Protein AF-A0A1B6GBI3-F1 (afdb_monomer_lite)

Secondary structure (DSSP, 8-state):
-HHHHHHHHSS-----TTT--SHHHHHHHHHHHHHHHHHH-HHHHHHHHHHHHHHHHHHHT--GGGTTTS-GGG--HHHHHHHTT--S-HHHHS-TT---TTSTTTTS---------PPPPPP-------S--S--PPPPPPPPP--

pLDDT: mean 73.87, std 18.98, range [43.06, 96.62]

Structure (mmCIF, N/CA/C/O backbone):
data_AF-A0A1B6GBI3-F1
#
_entry.id   AF-A0A1B6GBI3-F1
#
loop_
_atom_site.group_PDB
_atom_site.id
_atom_site.type_symbol
_atom_site.label_atom_id
_atom_site.label_alt_id
_atom_site.label_comp_id
_atom_site.label_asym_id
_atom_site.label_entity_id
_atom_site.label_seq_id
_atom_site.pdbx_PDB_ins_code
_atom_site.Cartn_x
_atom_site.Cartn_y
_atom_site.Cartn_z
_atom_site.occupancy
_atom_site.B_iso_or_equiv
_atom_site.auth_seq_id
_atom_site.auth_comp_id
_atom_site.auth_asym_id
_atom_site.auth_atom_id
_atom_site.pdbx_PDB_model_num
ATOM 1 N N . MET A 1 1 ? -16.719 9.156 -3.423 1.00 60.00 1 MET A N 1
ATOM 2 C CA . MET A 1 1 ? -15.405 9.701 -3.834 1.00 60.00 1 MET A CA 1
ATOM 3 C C . MET A 1 1 ? -15.280 11.154 -3.384 1.00 60.00 1 MET A C 1
ATOM 5 O O . MET A 1 1 ? -14.360 11.435 -2.636 1.00 60.00 1 MET A O 1
ATOM 9 N N . TYR A 1 2 ? -16.237 12.027 -3.725 1.00 68.12 2 TYR A N 1
ATOM 10 C CA . TYR A 1 2 ? -16.272 13.436 -3.291 1.00 68.12 2 TYR A CA 1
ATOM 11 C C . TYR A 1 2 ? -16.191 13.651 -1.769 1.00 68.12 2 TYR A C 1
ATOM 13 O O . TYR A 1 2 ? -15.335 14.404 -1.326 1.00 68.12 2 TYR A O 1
ATOM 21 N N . GLU A 1 3 ? -16.958 12.900 -0.972 1.00 69.00 3 GLU A N 1
ATOM 22 C CA . GLU A 1 3 ? -16.891 12.942 0.506 1.00 69.00 3 GLU A CA 1
ATOM 23 C C . GLU A 1 3 ? -15.480 12.682 1.065 1.00 69.00 3 GLU A C 1
ATOM 25 O O . GLU A 1 3 ? -15.049 13.283 2.044 1.00 69.00 3 GLU A O 1
ATOM 30 N N . CYS A 1 4 ? -14.728 11.787 0.419 1.00 62.16 4 CYS A N 1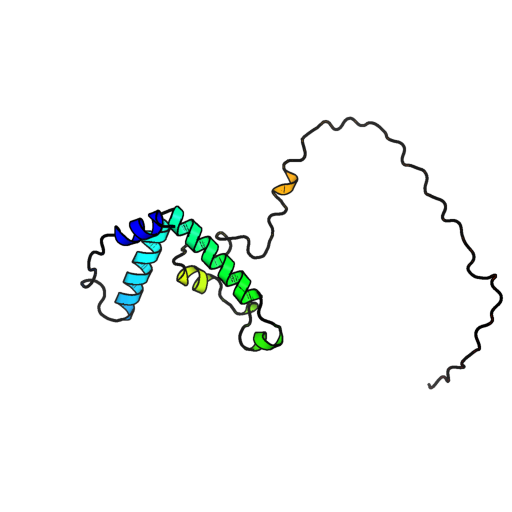
ATOM 31 C CA . CYS A 1 4 ? -13.373 11.433 0.836 1.00 62.16 4 CYS A CA 1
ATOM 32 C C . CYS A 1 4 ? -12.369 12.541 0.491 1.00 62.16 4 CYS A C 1
ATOM 34 O O . CYS A 1 4 ? -11.438 12.784 1.250 1.00 62.16 4 CYS A O 1
ATOM 36 N N . LEU A 1 5 ? -12.567 13.215 -0.646 1.00 67.12 5 LEU A N 1
ATOM 37 C CA . LEU A 1 5 ? -11.754 14.361 -1.049 1.00 67.12 5 LEU A CA 1
ATOM 38 C C . LEU A 1 5 ? -12.019 15.563 -0.140 1.00 67.12 5 LEU A C 1
ATOM 40 O O . LEU A 1 5 ? -11.069 16.192 0.307 1.00 67.12 5 LEU A O 1
ATOM 44 N N . GLN A 1 6 ? -13.281 15.824 0.208 1.00 68.56 6 GLN A N 1
ATOM 45 C CA . GLN A 1 6 ? -13.632 16.848 1.196 1.00 68.56 6 GLN A CA 1
ATOM 46 C C . GLN A 1 6 ? -13.059 16.525 2.578 1.00 68.56 6 GLN A C 1
ATOM 48 O O . GLN A 1 6 ? -12.503 17.413 3.211 1.00 68.56 6 GLN A O 1
ATOM 53 N N . SER A 1 7 ? -13.098 15.257 3.004 1.00 65.06 7 SER A N 1
ATOM 54 C CA . SER A 1 7 ? -12.497 14.825 4.275 1.00 65.06 7 SER A CA 1
ATOM 55 C C . SER A 1 7 ? -10.970 14.974 4.302 1.00 65.06 7 SER A C 1
ATOM 57 O O . SER A 1 7 ? -10.401 15.225 5.358 1.00 65.06 7 SER A O 1
ATOM 59 N N . LEU A 1 8 ? -10.288 14.828 3.158 1.00 67.25 8 LEU A N 1
ATOM 60 C CA . LEU A 1 8 ? -8.853 15.121 3.032 1.00 67.25 8 LEU A CA 1
ATOM 61 C C . LEU A 1 8 ? -8.570 16.627 3.057 1.00 67.25 8 LEU A C 1
ATOM 63 O O . LEU A 1 8 ? -7.540 17.058 3.564 1.00 67.25 8 LEU A O 1
ATOM 67 N N . GLN A 1 9 ? -9.483 17.424 2.508 1.00 67.88 9 GLN A N 1
ATOM 68 C CA . GLN A 1 9 ? -9.372 18.877 2.441 1.00 67.88 9 GLN A CA 1
ATOM 69 C C . GLN A 1 9 ? -9.692 19.547 3.788 1.00 67.88 9 GLN A C 1
ATOM 71 O O . GLN A 1 9 ? -9.152 20.609 4.081 1.00 67.88 9 GLN A O 1
ATOM 76 N N . SER A 1 10 ? -10.531 18.911 4.614 1.00 66.50 10 SER A N 1
ATOM 77 C CA . SER A 1 10 ? -10.873 19.344 5.972 1.00 66.50 10 SER A CA 1
ATOM 78 C C . SER A 1 10 ? -9.878 18.889 7.041 1.00 66.50 10 SER A C 1
ATOM 80 O O . SER A 1 10 ? -10.010 19.303 8.190 1.00 66.50 10 SER A O 1
ATOM 82 N N . LEU A 1 11 ? -8.908 18.027 6.708 1.00 65.81 11 LEU A N 1
ATOM 83 C CA . LEU A 1 11 ? -7.795 17.736 7.610 1.00 65.81 11 LEU A CA 1
ATOM 84 C C . LEU A 1 11 ? -7.003 19.029 7.791 1.00 65.81 11 LEU A C 1
ATOM 86 O O . LEU A 1 11 ? -6.311 19.480 6.882 1.00 65.81 11 LEU A O 1
ATOM 90 N N . GLN A 1 12 ? -7.153 19.655 8.954 1.00 63.16 12 GLN A N 1
ATOM 91 C CA . GLN A 1 12 ? -6.409 20.853 9.302 1.00 63.16 12 GLN A CA 1
ATOM 92 C C . GLN A 1 12 ? -4.928 20.481 9.426 1.00 63.16 12 GLN A C 1
ATOM 94 O O . GLN A 1 12 ? -4.522 19.717 10.303 1.00 63.16 12 GLN A O 1
ATOM 99 N N . TRP A 1 13 ? -4.129 20.975 8.484 1.00 63.94 13 TRP A N 1
ATOM 100 C CA . TRP A 1 13 ? -2.696 20.733 8.416 1.00 63.94 13 TRP A CA 1
ATOM 101 C C . TRP A 1 13 ? -1.987 21.651 9.407 1.00 63.94 13 TRP A C 1
ATOM 103 O O . TRP A 1 13 ? -1.523 22.725 9.036 1.00 63.94 13 TRP A O 1
ATOM 113 N N . GLU A 1 14 ? -1.892 21.241 10.667 1.00 60.03 14 GLU A N 1
ATOM 114 C CA . GLU A 1 14 ? -1.021 21.945 11.607 1.00 60.03 14 GLU A CA 1
ATOM 115 C C . GLU A 1 14 ? 0.440 21.769 11.158 1.00 60.03 14 GLU A C 1
ATOM 117 O O . GLU A 1 14 ? 0.902 20.662 10.842 1.00 60.03 14 GLU A O 1
ATOM 122 N N . ASP A 1 15 ? 1.160 22.882 11.047 1.00 57.66 15 ASP A N 1
ATOM 123 C CA . ASP A 1 15 ? 2.547 22.909 10.599 1.00 57.66 15 ASP A CA 1
ATOM 124 C C . ASP A 1 15 ? 3.448 22.324 11.700 1.00 57.66 15 ASP A C 1
ATOM 126 O O . ASP A 1 15 ? 3.740 22.960 12.710 1.00 57.66 15 ASP A O 1
ATOM 130 N N . ASP A 1 16 ? 3.887 21.075 11.519 1.00 59.41 16 ASP A N 1
ATOM 131 C CA . ASP A 1 16 ? 4.765 20.362 12.464 1.00 59.41 16 ASP A CA 1
ATOM 132 C C . ASP A 1 16 ? 6.247 20.694 12.194 1.00 59.41 16 ASP A C 1
ATOM 134 O O . ASP A 1 16 ? 7.157 19.939 12.545 1.00 59.41 16 ASP A O 1
ATOM 138 N N . SER A 1 17 ? 6.500 21.848 11.563 1.00 57.47 17 SER A N 1
ATOM 139 C CA . SER A 1 17 ? 7.821 22.362 11.175 1.00 57.47 17 SER A CA 1
ATOM 140 C C . SER A 1 17 ? 8.811 22.449 12.336 1.00 57.47 17 SER A C 1
ATOM 142 O O . SER A 1 17 ? 10.021 22.482 12.124 1.00 57.47 17 SER A O 1
ATOM 144 N N . ARG A 1 18 ? 8.322 22.426 13.581 1.00 57.41 18 ARG A N 1
ATOM 145 C CA . ARG A 1 18 ? 9.145 22.480 14.794 1.00 57.41 18 ARG A CA 1
ATOM 146 C C . ARG A 1 18 ? 9.750 21.136 15.212 1.00 57.41 18 ARG A C 1
ATOM 148 O O . ARG A 1 18 ? 10.676 21.141 16.016 1.00 57.41 18 ARG A O 1
ATOM 155 N N . ARG A 1 19 ? 9.247 19.994 14.719 1.00 59.72 19 ARG A N 1
ATOM 156 C CA . ARG A 1 19 ? 9.696 18.647 15.147 1.00 59.72 19 ARG A CA 1
ATOM 157 C C . ARG A 1 19 ? 10.609 17.936 14.155 1.00 59.72 19 ARG A C 1
ATOM 159 O O . ARG A 1 19 ? 11.274 16.969 14.512 1.00 59.72 19 ARG A O 1
ATOM 166 N N . SER A 1 20 ? 10.654 18.415 12.921 1.00 61.53 20 SER A N 1
ATOM 167 C CA . SER A 1 20 ? 11.286 17.736 11.798 1.00 61.53 20 SER A CA 1
ATOM 168 C C . SER A 1 20 ? 12.390 18.625 11.217 1.00 61.53 20 SER A C 1
ATOM 170 O O . SER A 1 20 ? 12.169 19.383 10.273 1.00 61.53 20 SER A O 1
ATOM 172 N N . SER A 1 21 ? 13.593 18.549 11.779 1.00 73.81 21 SER A N 1
ATOM 173 C CA . SER A 1 21 ? 14.760 19.156 11.136 1.00 73.81 21 SER A CA 1
ATOM 174 C C . SER A 1 21 ? 15.228 18.242 9.996 1.00 73.81 21 SER A C 1
ATOM 176 O O . SER A 1 21 ? 15.635 17.109 10.245 1.00 73.81 21 SER A O 1
ATOM 178 N N . GLY A 1 22 ? 15.137 18.711 8.747 1.00 84.31 22 GLY A N 1
ATOM 179 C CA . GLY A 1 22 ? 15.652 18.012 7.561 1.00 84.31 22 GLY A CA 1
ATOM 180 C C . GLY A 1 22 ? 14.628 17.201 6.750 1.00 84.31 22 GLY A C 1
ATOM 181 O O . GLY A 1 22 ? 13.471 17.026 7.129 1.00 84.31 22 GLY A O 1
ATOM 182 N N . MET A 1 23 ? 15.073 16.707 5.588 1.00 88.19 23 MET A N 1
ATOM 183 C CA . MET A 1 23 ? 14.234 16.006 4.600 1.00 88.19 23 MET A CA 1
ATOM 184 C C . MET A 1 23 ? 13.621 14.707 5.145 1.00 88.19 23 MET A C 1
ATOM 186 O O . MET A 1 23 ? 12.461 14.407 4.870 1.00 88.19 23 MET A O 1
ATOM 190 N N . GLU A 1 24 ? 14.376 13.960 5.952 1.00 88.62 24 GLU A N 1
ATOM 191 C CA . GLU A 1 24 ? 13.918 12.710 6.570 1.00 88.62 24 GLU A CA 1
ATOM 192 C C . GLU A 1 24 ? 12.781 12.942 7.570 1.00 88.62 24 GLU A C 1
ATOM 194 O O . GLU A 1 24 ? 11.785 12.210 7.572 1.00 88.62 24 GLU A O 1
ATOM 199 N N . GLY A 1 25 ? 12.892 13.994 8.385 1.00 87.69 25 GLY A N 1
ATOM 200 C CA . GLY A 1 25 ? 11.829 14.399 9.296 1.00 87.69 25 GLY A CA 1
ATOM 201 C C . GLY A 1 25 ? 10.561 14.774 8.530 1.00 87.69 25 GLY A C 1
ATOM 202 O O . GLY A 1 25 ? 9.467 14.354 8.911 1.00 87.69 25 GLY A O 1
ATOM 203 N N . ALA A 1 26 ? 10.707 15.503 7.418 1.00 86.62 26 ALA A N 1
ATOM 204 C CA . ALA A 1 26 ? 9.570 16.000 6.652 1.00 86.62 26 ALA A CA 1
ATOM 205 C C . ALA A 1 26 ? 8.827 14.838 5.984 1.00 86.62 26 ALA A C 1
ATOM 207 O O . ALA A 1 26 ? 7.601 14.751 6.065 1.00 86.62 26 ALA A O 1
ATOM 208 N N . ALA A 1 27 ? 9.576 13.894 5.405 1.00 90.56 27 ALA A N 1
ATOM 209 C CA . ALA A 1 27 ? 9.031 12.661 4.849 1.00 90.56 27 ALA A CA 1
ATOM 210 C C . ALA A 1 27 ? 8.321 11.817 5.919 1.00 90.56 27 ALA A C 1
ATOM 212 O O . ALA A 1 27 ? 7.224 11.312 5.685 1.00 90.56 27 ALA A O 1
ATOM 213 N N . THR A 1 28 ? 8.911 11.705 7.112 1.00 91.81 28 THR A N 1
ATOM 214 C CA . THR A 1 28 ? 8.320 10.952 8.227 1.00 91.81 28 THR A CA 1
ATOM 215 C C . THR A 1 28 ? 7.035 11.606 8.730 1.00 91.81 28 THR A C 1
ATOM 217 O O . THR A 1 28 ? 6.038 10.910 8.926 1.00 91.81 28 THR A O 1
ATOM 220 N N . SER A 1 29 ? 7.021 12.933 8.894 1.00 89.56 29 SER A N 1
ATOM 221 C CA . SER A 1 29 ? 5.823 13.681 9.293 1.00 89.56 29 SER A CA 1
ATOM 222 C C . SER A 1 29 ? 4.716 13.518 8.251 1.00 89.56 29 SER A C 1
ATOM 224 O O . SER A 1 29 ? 3.583 13.192 8.602 1.00 89.56 29 SER A O 1
ATOM 226 N N . LEU A 1 30 ? 5.049 13.640 6.962 1.00 89.69 30 LEU A N 1
ATOM 227 C CA . LEU A 1 30 ? 4.102 13.435 5.868 1.00 89.69 30 LEU A CA 1
ATOM 228 C C . LEU A 1 30 ? 3.516 12.017 5.867 1.00 89.69 30 LEU A C 1
ATOM 230 O O . LEU A 1 30 ? 2.298 11.851 5.791 1.00 89.69 30 LEU A O 1
ATOM 234 N N . GLN A 1 31 ? 4.365 10.998 6.005 1.00 93.31 31 GLN A N 1
ATOM 235 C CA . GLN A 1 31 ? 3.932 9.604 6.076 1.00 93.31 31 GLN A CA 1
ATOM 236 C C . GLN A 1 31 ? 2.995 9.373 7.267 1.00 93.31 31 GLN A C 1
ATOM 238 O O . GLN A 1 31 ? 1.929 8.780 7.106 1.00 93.31 31 GLN A O 1
ATOM 243 N N . LEU A 1 32 ? 3.361 9.863 8.456 1.00 92.69 32 LEU A N 1
ATOM 244 C CA . LEU A 1 32 ? 2.558 9.688 9.665 1.00 92.69 32 LEU A CA 1
ATOM 245 C C . LEU A 1 32 ? 1.180 10.346 9.520 1.00 92.69 32 LEU A C 1
ATOM 247 O O . LEU A 1 32 ? 0.182 9.761 9.937 1.00 92.69 32 LEU A O 1
ATOM 251 N N . ARG A 1 33 ? 1.114 11.522 8.883 1.00 89.44 33 ARG A N 1
ATOM 252 C CA . ARG A 1 33 ? -0.142 12.230 8.595 1.00 89.44 33 ARG A CA 1
ATOM 253 C C . ARG A 1 33 ? -1.056 11.407 7.691 1.00 89.44 33 ARG A C 1
ATOM 255 O O . ARG A 1 33 ? -2.222 11.219 8.030 1.00 89.44 33 ARG A O 1
ATOM 262 N N . PHE A 1 34 ? -0.537 10.877 6.581 1.00 92.94 34 PHE A N 1
ATOM 263 C CA . PHE A 1 34 ? -1.337 10.037 5.688 1.00 92.94 34 PHE A CA 1
ATOM 264 C C . PHE A 1 34 ? -1.816 8.760 6.376 1.00 92.94 34 PHE A C 1
ATOM 266 O O . PHE A 1 34 ? -2.989 8.414 6.264 1.00 92.94 34 PHE A O 1
ATOM 273 N N . GLU A 1 35 ? -0.944 8.081 7.121 1.00 94.69 35 GLU A N 1
ATOM 274 C CA . GLU A 1 35 ? -1.325 6.869 7.849 1.00 94.69 35 GLU A CA 1
ATOM 275 C C . GLU A 1 35 ? -2.406 7.139 8.902 1.00 94.69 35 GLU A C 1
ATOM 277 O O . GLU A 1 35 ? -3.329 6.340 9.043 1.00 94.69 35 GLU A O 1
ATOM 282 N N . THR A 1 36 ? -2.323 8.260 9.623 1.00 93.25 36 THR A N 1
ATOM 283 C CA . THR A 1 36 ? -3.351 8.665 10.591 1.00 93.25 36 THR A CA 1
ATOM 284 C C . THR A 1 36 ? -4.676 8.976 9.892 1.00 93.25 36 THR A C 1
ATOM 286 O O . THR A 1 36 ? -5.703 8.435 10.292 1.00 93.25 36 THR A O 1
ATOM 289 N N . ALA A 1 37 ? -4.661 9.738 8.794 1.00 91.19 37 ALA A N 1
ATOM 290 C CA . ALA A 1 37 ? -5.868 10.047 8.023 1.00 91.19 37 ALA A CA 1
ATOM 291 C C . ALA A 1 37 ? -6.570 8.784 7.494 1.00 91.19 37 ALA A C 1
ATOM 293 O O . ALA A 1 37 ? -7.791 8.643 7.597 1.00 91.19 37 ALA A O 1
ATOM 294 N N . VAL A 1 38 ? -5.791 7.844 6.947 1.00 93.50 38 VAL A N 1
ATOM 295 C CA . VAL A 1 38 ? -6.287 6.547 6.469 1.00 93.50 38 VAL A CA 1
ATOM 296 C C . VAL A 1 38 ? -6.856 5.723 7.622 1.00 93.50 38 VAL A C 1
ATOM 298 O O . VAL A 1 38 ? -7.895 5.094 7.452 1.00 93.50 38 VAL A O 1
ATOM 301 N N . LEU A 1 39 ? -6.217 5.736 8.793 1.00 92.06 39 LEU A N 1
ATOM 302 C CA . LEU A 1 39 ? -6.667 4.990 9.970 1.00 92.06 39 LEU A CA 1
ATOM 303 C C . LEU A 1 39 ? -7.976 5.543 10.556 1.00 92.06 39 LEU A C 1
ATOM 305 O O . LEU A 1 39 ? -8.850 4.764 10.936 1.00 92.06 39 LEU A O 1
ATOM 309 N N . GLU A 1 40 ? -8.131 6.865 10.617 1.00 91.00 40 GLU A N 1
ATOM 310 C CA . GLU A 1 40 ? -9.319 7.524 11.176 1.00 91.00 40 GLU A CA 1
ATOM 311 C C . GLU A 1 40 ? -10.547 7.380 10.266 1.00 91.00 40 GLU A C 1
ATOM 313 O O . GLU A 1 40 ? -11.669 7.154 10.730 1.00 91.00 40 GLU A O 1
ATOM 318 N N . GLN A 1 41 ? -10.349 7.471 8.948 1.00 90.62 41 GLN A N 1
ATOM 319 C CA . GLN A 1 41 ? -11.436 7.480 7.975 1.00 90.62 41 GLN A CA 1
ATOM 320 C C . GLN A 1 41 ? -11.624 6.106 7.322 1.00 90.62 41 GLN A C 1
ATOM 322 O O . GLN A 1 41 ? -10.978 5.764 6.332 1.00 90.62 41 GLN A O 1
ATOM 327 N N . LYS A 1 42 ? -12.621 5.341 7.787 1.00 90.44 42 LYS A N 1
ATOM 328 C CA . LYS A 1 42 ? -12.950 4.005 7.240 1.00 90.44 42 LYS A CA 1
ATOM 329 C C . LYS A 1 42 ? -13.152 3.986 5.718 1.00 90.44 42 LYS A C 1
ATOM 331 O O . LYS A 1 42 ? -12.812 3.005 5.059 1.00 90.44 42 LYS A O 1
ATOM 336 N N . ASN A 1 43 ? -13.723 5.043 5.140 1.00 89.62 43 ASN A N 1
ATOM 337 C CA . ASN A 1 43 ? -13.928 5.130 3.690 1.00 89.62 43 ASN A CA 1
ATOM 338 C C . ASN A 1 43 ? -12.598 5.256 2.931 1.00 89.62 43 ASN A C 1
ATOM 340 O O . ASN A 1 43 ? -12.412 4.585 1.914 1.00 89.62 43 ASN A O 1
ATOM 344 N N . LEU A 1 44 ? -11.675 6.072 3.446 1.00 89.69 44 LEU A N 1
ATOM 345 C CA . LEU A 1 44 ? -10.343 6.262 2.879 1.00 89.69 44 LEU A CA 1
ATOM 346 C C . LEU A 1 44 ? -9.502 4.985 3.027 1.00 89.69 44 LEU A C 1
ATOM 348 O O . LEU A 1 44 ? -8.890 4.547 2.056 1.00 89.69 44 LEU A O 1
ATOM 352 N N . HIS A 1 45 ? -9.579 4.319 4.184 1.00 93.44 45 HIS A N 1
ATOM 353 C CA . HIS A 1 45 ? -8.981 2.998 4.411 1.00 93.44 45 HIS A CA 1
ATOM 354 C C . HIS A 1 45 ? -9.415 1.955 3.380 1.00 93.44 45 HIS A C 1
ATOM 356 O O . HIS A 1 45 ? -8.581 1.311 2.745 1.00 93.44 45 HIS A O 1
ATOM 362 N N . ASN A 1 46 ? -10.722 1.832 3.141 1.00 92.62 46 ASN A N 1
ATOM 363 C CA . ASN A 1 46 ? -11.247 0.887 2.157 1.00 92.62 46 ASN A CA 1
ATOM 364 C C . ASN A 1 46 ? -10.768 1.198 0.730 1.00 92.62 46 ASN A C 1
ATOM 366 O O . ASN A 1 46 ? -10.540 0.280 -0.062 1.00 92.62 46 ASN A O 1
ATOM 370 N N . LEU A 1 47 ? -10.627 2.479 0.379 1.00 93.75 47 LEU A N 1
ATOM 371 C CA . LEU A 1 47 ? -10.080 2.893 -0.914 1.00 93.75 47 LEU A CA 1
ATOM 372 C C . LEU A 1 47 ? -8.590 2.564 -1.024 1.00 93.75 47 LEU A C 1
ATOM 374 O O . LEU A 1 47 ? -8.185 1.989 -2.033 1.00 93.75 47 LEU A O 1
ATOM 378 N N . ALA A 1 48 ? -7.804 2.844 0.016 1.00 94.69 48 ALA A N 1
ATOM 379 C CA . ALA A 1 48 ? -6.388 2.495 0.080 1.00 94.69 48 ALA A CA 1
ATOM 380 C C . ALA A 1 48 ? -6.176 0.976 -0.049 1.00 94.69 48 ALA A C 1
ATOM 382 O O . ALA A 1 48 ? -5.369 0.533 -0.868 1.00 94.69 48 ALA A O 1
ATOM 383 N N . CYS A 1 49 ? -6.978 0.163 0.650 1.00 95.00 49 CYS A N 1
ATOM 384 C CA . CYS A 1 49 ? -6.965 -1.297 0.522 1.00 95.00 49 CYS A CA 1
ATOM 385 C C . CYS A 1 49 ? -7.234 -1.756 -0.920 1.00 95.00 49 CYS A C 1
ATOM 387 O O . CYS A 1 49 ? -6.512 -2.592 -1.466 1.00 95.00 49 CYS A O 1
ATOM 389 N N . LYS A 1 50 ? -8.263 -1.196 -1.570 1.00 94.12 50 LYS A N 1
ATOM 390 C CA . LYS A 1 50 ? -8.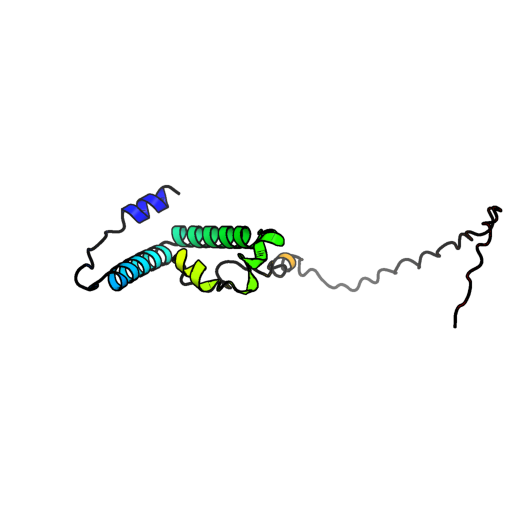596 -1.517 -2.969 1.00 94.12 50 LYS A CA 1
ATOM 391 C C . LYS A 1 50 ? -7.483 -1.100 -3.931 1.00 94.12 50 LYS A C 1
ATOM 393 O O . LYS A 1 50 ? -7.147 -1.875 -4.827 1.00 94.12 50 LYS A O 1
ATOM 398 N N . ALA A 1 51 ? -6.906 0.085 -3.736 1.00 95.38 51 ALA A N 1
ATOM 399 C CA . ALA A 1 51 ? -5.798 0.589 -4.539 1.00 95.38 51 ALA A CA 1
ATOM 400 C C . ALA A 1 51 ? -4.577 -0.335 -4.427 1.00 95.38 51 ALA A C 1
ATOM 402 O O . ALA A 1 51 ? -4.079 -0.808 -5.451 1.00 95.38 51 ALA A O 1
ATOM 403 N N . TYR A 1 52 ? -4.185 -0.708 -3.206 1.00 95.88 52 TYR A N 1
ATOM 404 C CA . TYR A 1 52 ? -3.106 -1.665 -2.962 1.00 95.88 52 TYR A CA 1
ATOM 405 C C . TYR A 1 52 ? -3.349 -3.004 -3.668 1.00 95.88 52 TYR A C 1
ATOM 407 O O . TYR A 1 52 ? -2.500 -3.490 -4.412 1.00 95.88 52 TYR A O 1
ATOM 415 N N . VAL A 1 53 ? -4.542 -3.581 -3.509 1.00 94.62 53 VAL A N 1
ATOM 416 C CA . VAL A 1 53 ? -4.903 -4.854 -4.149 1.00 94.62 53 VAL A CA 1
ATOM 417 C C . VAL A 1 53 ? -4.863 -4.759 -5.680 1.00 94.62 53 VAL A C 1
ATOM 419 O O . VAL A 1 53 ? -4.450 -5.713 -6.345 1.00 94.62 53 VAL A O 1
ATOM 422 N N . SER A 1 54 ? -5.283 -3.630 -6.257 1.00 95.25 54 SER A N 1
ATOM 423 C CA . SER A 1 54 ? -5.200 -3.399 -7.705 1.00 95.25 54 SER A CA 1
ATOM 424 C C . SER A 1 54 ? -3.750 -3.320 -8.188 1.00 95.25 54 SER A C 1
ATOM 426 O O . SER A 1 54 ? -3.406 -3.954 -9.186 1.00 95.25 54 SER A O 1
ATOM 428 N N . TRP A 1 55 ? -2.883 -2.648 -7.427 1.00 95.62 55 TRP A N 1
ATOM 429 C CA . TRP A 1 55 ? -1.459 -2.543 -7.718 1.00 95.62 55 TRP A CA 1
ATOM 430 C C . TRP A 1 55 ? -0.762 -3.904 -7.633 1.00 95.62 55 TRP A C 1
ATOM 432 O O . TRP A 1 55 ? -0.013 -4.263 -8.537 1.00 95.62 55 TRP A O 1
ATOM 442 N N . VAL A 1 56 ? -1.075 -4.720 -6.621 1.00 94.38 56 VAL A N 1
ATOM 443 C CA . VAL A 1 56 ? -0.529 -6.081 -6.508 1.00 94.38 56 VAL A CA 1
ATOM 444 C C . VAL A 1 56 ? -0.916 -6.935 -7.717 1.00 94.38 56 VAL A C 1
ATOM 446 O O . VAL A 1 56 ? -0.074 -7.648 -8.265 1.00 94.38 56 VAL A O 1
ATOM 449 N N . ARG A 1 57 ? -2.178 -6.861 -8.165 1.00 92.69 57 ARG A N 1
ATOM 450 C CA . ARG A 1 57 ? -2.643 -7.579 -9.364 1.00 92.69 57 ARG A CA 1
ATOM 451 C C . ARG A 1 57 ? -1.922 -7.115 -10.624 1.00 92.69 57 ARG A C 1
ATOM 453 O O . ARG A 1 57 ? -1.497 -7.955 -11.411 1.00 92.69 57 ARG A O 1
ATOM 460 N N . PHE A 1 58 ? -1.764 -5.805 -10.782 1.00 93.75 58 PHE A N 1
ATOM 461 C CA . PHE A 1 58 ? -0.994 -5.213 -11.869 1.00 93.75 58 PHE A CA 1
ATOM 462 C C . PHE A 1 58 ? 0.460 -5.707 -11.857 1.00 93.75 58 PHE A C 1
ATOM 464 O O . PHE A 1 58 ? 0.918 -6.261 -12.851 1.00 93.75 58 PHE A O 1
ATOM 471 N N . TYR A 1 59 ? 1.159 -5.610 -10.724 1.00 94.31 59 TYR A N 1
ATOM 472 C CA . TYR A 1 59 ? 2.561 -6.021 -10.619 1.00 94.31 59 TYR A CA 1
ATOM 473 C C . TYR A 1 59 ? 2.731 -7.533 -10.853 1.00 94.31 59 TYR A C 1
ATOM 475 O O . TYR A 1 59 ? 3.703 -7.983 -11.447 1.00 94.31 59 TYR A O 1
ATOM 483 N N . SER A 1 60 ? 1.742 -8.339 -10.459 1.00 92.25 60 SER A N 1
ATOM 484 C CA . SER A 1 60 ? 1.731 -9.786 -10.730 1.00 92.25 60 SER A CA 1
ATOM 485 C C . SER A 1 60 ? 1.538 -10.136 -12.211 1.00 92.25 60 SER A C 1
ATOM 487 O O . SER A 1 60 ? 1.781 -11.277 -12.602 1.00 92.25 60 SER A O 1
ATOM 489 N N . SER A 1 61 ? 1.057 -9.193 -13.027 1.00 94.31 61 SER A N 1
ATOM 490 C CA . SER A 1 61 ? 0.704 -9.426 -14.432 1.00 94.31 61 SER A CA 1
ATOM 491 C C . SER A 1 61 ? 1.883 -9.325 -15.399 1.00 94.31 61 SER A C 1
ATOM 493 O O . SER A 1 61 ? 1.711 -9.627 -16.580 1.00 94.31 61 SER A O 1
ATOM 495 N N . TYR A 1 62 ? 3.078 -8.952 -14.920 1.00 94.75 62 TYR A N 1
ATOM 496 C CA . TYR A 1 62 ? 4.249 -8.830 -15.784 1.00 94.75 62 TYR A CA 1
ATOM 497 C C . TYR A 1 62 ? 4.557 -10.147 -16.524 1.00 94.75 62 TYR A C 1
ATOM 499 O O . TYR A 1 62 ? 4.556 -11.236 -15.917 1.00 94.75 62 TYR A O 1
ATOM 507 N N . PRO A 1 63 ? 4.828 -10.058 -17.842 1.00 93.81 63 PRO A N 1
ATOM 508 C CA . PRO A 1 63 ? 5.128 -11.218 -18.663 1.00 93.81 63 PRO A CA 1
ATOM 509 C C . PRO A 1 63 ? 6.485 -11.806 -18.254 1.00 93.81 63 PRO A C 1
ATOM 511 O O . PRO A 1 63 ? 7.271 -11.163 -17.554 1.00 93.81 63 PRO A O 1
ATOM 514 N N . LYS A 1 64 ? 6.752 -13.062 -18.626 1.00 92.06 64 LYS A N 1
ATOM 515 C CA . LYS A 1 64 ? 7.915 -13.807 -18.111 1.00 92.06 64 LYS A CA 1
ATOM 516 C C . LYS A 1 64 ? 9.235 -13.117 -18.464 1.00 92.06 64 LYS A C 1
ATOM 518 O O . LYS A 1 64 ? 10.143 -13.112 -17.643 1.00 92.06 64 LYS A O 1
ATOM 523 N N . GLU A 1 65 ? 9.290 -12.510 -19.638 1.00 94.56 65 GLU A N 1
ATOM 524 C CA . GLU A 1 65 ? 10.426 -11.784 -20.202 1.00 94.56 65 GLU A CA 1
ATOM 525 C C . GLU A 1 65 ? 10.801 -10.567 -19.345 1.00 94.56 65 GLU A C 1
ATOM 527 O O . GLU A 1 65 ? 11.965 -10.205 -19.256 1.00 94.56 65 GLU A O 1
ATOM 532 N N . ALA A 1 66 ? 9.828 -9.964 -18.657 1.00 93.69 66 ALA A N 1
ATOM 533 C CA . ALA A 1 66 ? 10.043 -8.803 -17.800 1.00 93.69 66 ALA A CA 1
ATOM 534 C C . ALA A 1 66 ? 10.382 -9.179 -16.343 1.00 93.69 66 ALA A C 1
ATOM 536 O O . ALA A 1 66 ? 10.725 -8.307 -15.546 1.00 93.69 66 ALA A O 1
ATOM 537 N N . ARG A 1 67 ? 10.294 -10.464 -15.962 1.00 90.50 67 ARG A N 1
ATOM 538 C CA . ARG A 1 67 ? 10.488 -10.906 -14.566 1.00 90.50 67 ARG A CA 1
ATOM 539 C C . ARG A 1 67 ? 11.930 -10.849 -14.087 1.00 90.50 67 ARG A C 1
ATOM 541 O O . ARG A 1 67 ? 12.133 -10.908 -12.882 1.00 90.50 67 ARG A O 1
ATOM 548 N N . GLU A 1 68 ? 12.896 -10.731 -14.994 1.00 92.56 68 GLU A N 1
ATOM 549 C CA . GLU A 1 68 ? 14.295 -10.483 -14.627 1.00 92.56 68 GLU A CA 1
ATOM 550 C C . GLU A 1 68 ? 14.434 -9.151 -13.879 1.00 92.56 68 GLU A C 1
ATOM 552 O O . GLU A 1 68 ? 15.138 -9.080 -12.878 1.00 92.56 68 GLU A O 1
ATOM 557 N N . CYS A 1 69 ? 13.688 -8.125 -14.302 1.00 92.38 69 CYS A N 1
ATOM 558 C CA . CYS A 1 69 ? 13.650 -6.823 -13.633 1.00 92.38 69 CYS A CA 1
ATOM 559 C C . CYS A 1 69 ? 12.492 -6.705 -12.626 1.00 92.38 69 CYS A C 1
ATOM 561 O O . CYS A 1 69 ? 12.610 -6.010 -11.620 1.00 92.38 69 CYS A O 1
ATOM 563 N N . PHE A 1 70 ? 11.357 -7.360 -12.895 1.00 91.44 70 PHE A N 1
ATOM 564 C CA . PHE A 1 70 ? 10.123 -7.246 -12.109 1.00 91.44 70 PHE A CA 1
ATOM 565 C C . PHE A 1 70 ? 9.735 -8.585 -11.473 1.00 91.44 70 PHE A C 1
ATOM 567 O O . PHE A 1 70 ? 8.691 -9.176 -11.773 1.00 91.44 70 PHE A O 1
ATOM 574 N N . ASN A 1 71 ? 10.599 -9.099 -10.598 1.00 91.69 71 ASN A N 1
ATOM 575 C CA . ASN A 1 71 ? 10.355 -10.360 -9.912 1.00 91.69 71 ASN A CA 1
ATOM 576 C C . ASN A 1 71 ? 9.386 -10.182 -8.732 1.00 91.69 71 ASN A C 1
ATOM 578 O O . ASN A 1 71 ? 9.730 -9.628 -7.690 1.00 91.69 71 ASN A O 1
ATOM 582 N N . PHE A 1 72 ? 8.178 -10.741 -8.849 1.00 89.81 72 PHE A N 1
ATOM 583 C CA . PHE A 1 72 ? 7.186 -10.712 -7.768 1.00 89.81 72 PHE A CA 1
ATOM 584 C C . PHE A 1 72 ? 7.676 -11.386 -6.472 1.00 89.81 72 PHE A C 1
ATOM 586 O O . PHE A 1 72 ? 7.270 -10.992 -5.384 1.00 89.81 72 PHE A O 1
ATOM 593 N N . LYS A 1 73 ? 8.530 -12.416 -6.560 1.00 88.12 73 LYS A N 1
ATOM 594 C CA . LYS A 1 73 ? 8.957 -13.201 -5.385 1.00 88.12 73 LYS A CA 1
ATOM 595 C C . LYS A 1 73 ? 9.937 -12.458 -4.480 1.00 88.12 73 LYS A C 1
ATOM 597 O O . LYS A 1 73 ? 9.985 -12.746 -3.291 1.00 88.12 73 LYS A O 1
ATOM 602 N N . GLU A 1 74 ? 10.705 -11.538 -5.046 1.00 89.50 74 GLU A N 1
ATOM 603 C CA . GLU A 1 74 ? 11.679 -10.713 -4.320 1.00 89.50 74 GLU A CA 1
ATOM 604 C C . GLU A 1 74 ? 11.029 -9.445 -3.745 1.00 89.50 74 GLU A C 1
ATOM 606 O O . GLU A 1 74 ? 11.650 -8.683 -3.010 1.00 89.50 74 GLU A O 1
ATOM 611 N N . LEU A 1 75 ? 9.747 -9.224 -4.047 1.00 91.38 75 LEU A N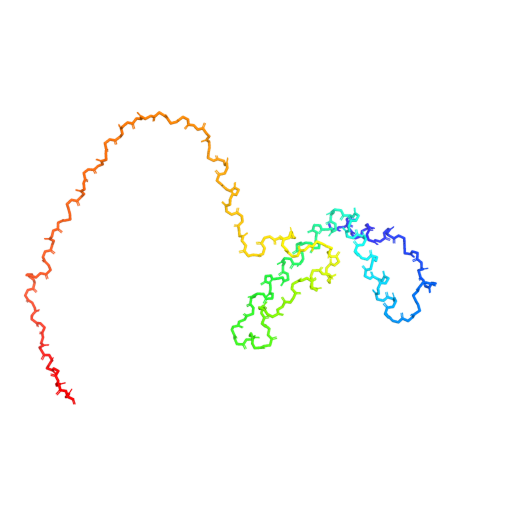 1
ATOM 612 C CA . LEU A 1 75 ? 9.021 -8.032 -3.658 1.00 91.38 75 LEU A CA 1
ATOM 613 C C . LEU A 1 75 ? 8.562 -8.097 -2.198 1.00 91.38 75 LEU A C 1
ATOM 615 O O . LEU A 1 75 ? 7.713 -8.904 -1.811 1.00 91.38 75 LEU A O 1
ATOM 619 N N . HIS A 1 76 ? 9.037 -7.158 -1.386 1.00 93.19 76 HIS A N 1
ATOM 620 C CA . HIS A 1 76 ? 8.540 -6.975 -0.026 1.00 93.19 76 HIS A CA 1
ATOM 621 C C . HIS A 1 76 ? 7.207 -6.217 -0.029 1.00 93.19 76 HIS A C 1
ATOM 623 O O . HIS A 1 76 ? 7.155 -4.992 0.085 1.00 93.19 76 HIS A O 1
ATOM 629 N N . LEU A 1 77 ? 6.107 -6.969 -0.111 1.00 93.38 77 LEU A N 1
ATOM 630 C CA . LEU A 1 77 ? 4.731 -6.454 -0.165 1.00 93.38 77 LEU A CA 1
ATOM 631 C C . LEU A 1 77 ? 4.369 -5.446 0.941 1.00 93.38 77 LEU A C 1
ATOM 633 O O . LEU A 1 77 ? 3.484 -4.615 0.732 1.00 93.38 77 LEU A O 1
ATOM 637 N N . GLY A 1 78 ? 5.046 -5.505 2.092 1.00 94.00 78 GLY A N 1
ATOM 638 C CA . GLY A 1 78 ? 4.856 -4.565 3.198 1.00 94.00 78 GLY A CA 1
ATOM 639 C C . GLY A 1 78 ? 5.298 -3.134 2.875 1.00 94.00 78 GLY A C 1
ATOM 640 O O . GLY A 1 78 ? 4.602 -2.195 3.248 1.00 94.00 78 GLY A O 1
ATOM 641 N N . HIS A 1 79 ? 6.396 -2.944 2.132 1.00 95.00 79 HIS A N 1
ATOM 642 C CA . HIS A 1 79 ? 6.851 -1.598 1.753 1.00 95.00 79 HIS A CA 1
ATOM 643 C C . HIS A 1 79 ? 5.833 -0.898 0.859 1.00 95.00 79 HIS A C 1
ATOM 645 O O . HIS A 1 79 ? 5.524 0.271 1.059 1.00 95.00 79 HIS A O 1
ATOM 651 N N . PHE A 1 80 ? 5.243 -1.643 -0.070 1.00 95.19 80 PHE A N 1
ATOM 652 C CA . PHE A 1 80 ? 4.226 -1.099 -0.956 1.00 95.19 80 PHE A CA 1
ATOM 653 C C . PHE A 1 80 ? 2.911 -0.849 -0.231 1.00 95.19 80 PHE A C 1
ATOM 655 O O . PHE A 1 80 ? 2.297 0.179 -0.477 1.00 95.19 80 PHE A O 1
ATOM 662 N N . ALA A 1 81 ? 2.505 -1.713 0.708 1.00 95.88 81 ALA A N 1
ATOM 663 C CA . ALA A 1 81 ? 1.353 -1.430 1.568 1.00 95.88 81 ALA A CA 1
ATOM 664 C C . ALA A 1 81 ? 1.534 -0.093 2.310 1.00 95.88 81 ALA A C 1
ATOM 666 O O . ALA A 1 81 ? 0.621 0.736 2.328 1.00 95.88 81 ALA A O 1
ATOM 667 N N . LYS A 1 82 ? 2.751 0.170 2.806 1.00 95.62 82 LYS A N 1
ATOM 668 C CA . LYS A 1 82 ? 3.105 1.440 3.445 1.00 95.62 82 LYS A CA 1
ATOM 669 C C . LYS A 1 82 ? 3.008 2.645 2.500 1.00 95.62 82 LYS A C 1
ATOM 671 O O . LYS A 1 82 ? 2.572 3.707 2.938 1.00 95.62 82 LYS A O 1
ATOM 676 N N . SER A 1 83 ? 3.320 2.494 1.210 1.00 96.31 83 SER A N 1
ATOM 677 C CA . SER A 1 83 ? 3.123 3.554 0.203 1.00 96.31 83 SER A CA 1
ATOM 678 C C . SER A 1 83 ? 1.651 3.935 -0.008 1.00 96.31 83 SER A C 1
ATOM 680 O O . SER A 1 83 ? 1.372 5.060 -0.406 1.00 96.31 83 SER A O 1
ATOM 682 N N . PHE A 1 84 ? 0.704 3.038 0.296 1.00 95.94 84 PHE A N 1
ATOM 683 C CA . PHE A 1 84 ? -0.735 3.346 0.335 1.00 95.94 84 PHE A CA 1
ATOM 684 C C . PHE A 1 84 ? -1.205 3.820 1.721 1.00 95.94 84 PHE A C 1
ATOM 686 O O . PHE A 1 84 ? -2.407 3.858 1.978 1.00 95.94 84 PHE A O 1
ATOM 693 N N . ALA A 1 85 ? -0.269 4.155 2.619 1.00 96.62 85 ALA A N 1
ATOM 694 C CA . ALA A 1 85 ? -0.519 4.567 4.000 1.00 96.62 85 ALA A CA 1
ATOM 695 C C . ALA A 1 85 ? -1.309 3.536 4.834 1.00 96.62 85 ALA A C 1
ATOM 697 O O . ALA A 1 85 ? -1.948 3.870 5.833 1.00 96.62 85 ALA A O 1
ATOM 698 N N . LEU A 1 86 ? -1.239 2.257 4.447 1.00 95.88 86 LEU A N 1
ATOM 699 C CA . LEU A 1 86 ? -1.835 1.156 5.195 1.00 95.88 86 LEU A CA 1
ATOM 700 C C . LEU A 1 86 ? -0.870 0.689 6.289 1.00 95.88 86 LEU A C 1
ATOM 702 O O . LEU A 1 86 ? 0.290 0.379 6.018 1.00 95.88 86 LEU A O 1
ATOM 706 N N . ARG A 1 87 ? -1.375 0.592 7.524 1.00 95.00 87 ARG A N 1
ATOM 707 C CA . ARG A 1 87 ? -0.658 -0.024 8.659 1.00 95.00 87 ARG A CA 1
ATOM 708 C C . ARG A 1 87 ? -0.910 -1.524 8.786 1.00 95.00 87 ARG A C 1
ATOM 710 O O . ARG A 1 87 ? -0.208 -2.216 9.519 1.00 95.00 87 ARG A O 1
ATOM 717 N N . ASP A 1 88 ? -1.915 -2.013 8.076 1.00 92.12 88 ASP A N 1
ATOM 718 C CA . ASP A 1 88 ? -2.289 -3.414 8.056 1.00 92.12 88 ASP A CA 1
ATOM 719 C C . ASP A 1 88 ? -1.236 -4.266 7.331 1.00 92.12 88 ASP A C 1
ATOM 721 O O . ASP A 1 88 ? -0.704 -3.851 6.295 1.00 92.12 88 ASP A O 1
ATOM 725 N N . PRO A 1 89 ? -0.927 -5.478 7.822 1.00 91.25 89 PRO A N 1
ATOM 726 C CA . PRO A 1 89 ? -0.054 -6.380 7.091 1.00 91.25 89 PRO A CA 1
ATOM 727 C C . PRO A 1 89 ? -0.691 -6.7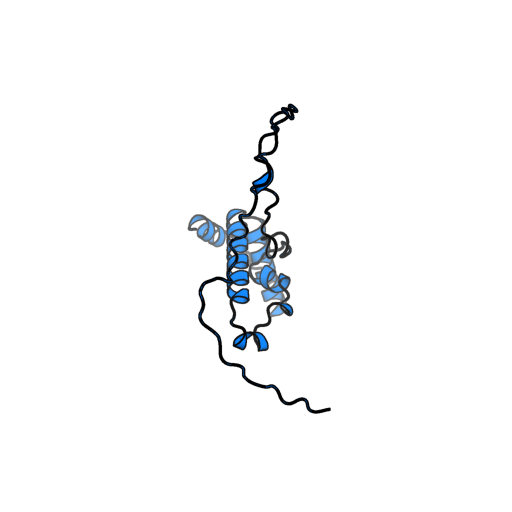86 5.746 1.00 91.25 89 PRO A C 1
ATOM 729 O O . PRO A 1 89 ? -1.909 -6.956 5.658 1.00 91.25 89 PRO A O 1
ATOM 732 N N . PRO A 1 90 ? 0.108 -7.052 4.693 1.00 91.19 90 PRO A N 1
ATOM 733 C CA . PRO A 1 90 ? -0.398 -7.511 3.394 1.00 91.19 90 PRO A CA 1
ATOM 734 C C . PRO A 1 90 ? -1.379 -8.692 3.464 1.00 91.19 90 PRO A C 1
ATOM 736 O O . PRO A 1 90 ? -2.259 -8.824 2.618 1.00 91.19 90 PRO A O 1
ATOM 739 N N . THR A 1 91 ? -1.243 -9.546 4.483 1.00 88.75 91 THR A N 1
ATOM 740 C CA . THR A 1 91 ? -2.103 -10.710 4.724 1.00 88.75 91 THR A CA 1
ATOM 741 C C . THR A 1 91 ? -3.522 -10.360 5.180 1.00 88.75 91 THR A C 1
ATOM 743 O O . THR A 1 91 ? -4.417 -11.180 4.973 1.00 88.75 91 THR A O 1
ATOM 746 N N . SER A 1 92 ? -3.758 -9.185 5.777 1.00 88.31 92 SER A N 1
ATOM 747 C CA . SER A 1 92 ? -5.087 -8.756 6.242 1.00 88.31 92 SER A CA 1
ATOM 748 C C . SER A 1 92 ? -5.831 -7.862 5.244 1.00 88.31 92 SER A C 1
ATOM 750 O O . SER A 1 92 ? -7.057 -7.915 5.201 1.00 88.31 92 SER A O 1
ATOM 752 N N . ILE A 1 93 ? -5.122 -7.089 4.411 1.00 87.31 93 ILE A N 1
ATOM 753 C CA . ILE A 1 93 ? -5.710 -6.096 3.482 1.00 87.31 93 ILE A CA 1
ATOM 754 C C . ILE A 1 93 ? -6.532 -6.748 2.360 1.00 87.31 93 ILE A C 1
ATOM 756 O O . ILE A 1 93 ? -7.557 -6.239 1.905 1.00 87.31 93 ILE A O 1
ATOM 760 N N . GLY A 1 94 ? -6.089 -7.900 1.890 1.00 68.88 94 GLY A N 1
ATOM 761 C CA . GLY A 1 94 ? -6.806 -8.685 0.905 1.00 68.88 94 GLY A CA 1
ATOM 762 C C . GLY A 1 94 ? -6.129 -10.026 0.841 1.00 68.88 94 GLY A C 1
ATOM 763 O O . GLY A 1 94 ? -4.908 -10.057 0.837 1.00 68.88 94 GLY A O 1
ATOM 764 N N . GLY A 1 95 ? -6.895 -11.118 0.809 1.00 60.38 95 GLY A N 1
ATOM 765 C CA . GLY A 1 95 ? -6.404 -12.500 0.709 1.00 60.38 95 GLY A CA 1
ATOM 766 C C . GLY A 1 95 ? -5.641 -12.791 -0.592 1.00 60.38 95 GLY A C 1
ATOM 767 O O . GLY A 1 95 ? -5.986 -13.703 -1.343 1.00 60.38 95 GLY A O 1
ATOM 768 N N . ILE A 1 96 ? -4.621 -11.987 -0.877 1.00 57.66 96 ILE A N 1
ATOM 769 C CA . ILE A 1 96 ? -3.655 -12.042 -1.955 1.00 57.66 96 ILE A CA 1
ATOM 770 C C . ILE A 1 96 ? -2.921 -13.365 -1.750 1.00 57.66 96 ILE A C 1
ATOM 772 O O . ILE A 1 96 ? -2.049 -13.500 -0.898 1.00 57.66 96 ILE A O 1
ATOM 776 N N . GLY A 1 97 ? -3.375 -14.386 -2.474 1.00 51.19 97 GLY A N 1
ATOM 777 C CA . GLY A 1 97 ? -2.807 -15.731 -2.447 1.00 51.19 97 GLY A CA 1
ATOM 778 C C . GLY A 1 97 ? -3.781 -16.843 -2.070 1.00 51.19 97 GLY A C 1
ATOM 779 O O . GLY A 1 97 ? -3.486 -18.000 -2.359 1.00 51.19 97 GLY A O 1
ATOM 780 N N . ARG A 1 98 ? -4.952 -16.550 -1.486 1.00 46.56 98 ARG A N 1
ATOM 781 C CA . ARG A 1 98 ? -5.984 -17.570 -1.234 1.00 46.56 98 ARG A CA 1
ATOM 782 C C . ARG A 1 98 ? -7.374 -16.965 -1.415 1.00 46.56 98 ARG A C 1
ATOM 784 O O . ARG A 1 98 ? -7.828 -16.243 -0.529 1.00 46.56 98 ARG A O 1
ATOM 791 N N . PRO A 1 99 ? -8.100 -17.271 -2.507 1.00 43.06 99 PRO A N 1
ATOM 792 C CA . PRO A 1 99 ? -9.549 -17.140 -2.464 1.00 43.06 99 PRO A CA 1
ATOM 793 C C . PRO A 1 99 ? -10.040 -17.885 -1.220 1.00 43.06 99 PRO A C 1
ATOM 795 O O . PRO A 1 99 ? -9.755 -19.072 -1.044 1.00 43.06 99 PRO A O 1
ATOM 798 N N . ASN A 1 100 ? -10.733 -17.181 -0.326 1.00 46.97 100 ASN A N 1
ATOM 799 C CA . ASN A 1 100 ? -11.430 -17.779 0.806 1.00 46.97 100 ASN A CA 1
ATOM 800 C C . ASN A 1 100 ? -12.597 -18.631 0.277 1.00 46.97 100 ASN A C 1
ATOM 802 O O . ASN A 1 100 ? -13.764 -18.328 0.498 1.00 46.97 100 ASN A O 1
ATOM 806 N N . PHE A 1 101 ? -12.292 -19.754 -0.378 1.00 47.38 101 PHE A N 1
ATOM 807 C CA . PHE A 1 101 ? -13.257 -20.798 -0.728 1.00 47.38 101 PHE A CA 1
ATOM 808 C C . PHE A 1 101 ? -13.911 -21.422 0.518 1.00 47.38 101 PHE A C 1
ATOM 810 O O . PHE A 1 101 ? -14.839 -22.215 0.395 1.00 47.38 101 PHE A O 1
ATOM 817 N N . LYS A 1 102 ? -13.473 -21.056 1.731 1.00 46.62 102 LYS A N 1
ATOM 818 C CA . LYS A 1 102 ? -14.059 -21.541 2.982 1.00 46.62 102 LYS A CA 1
ATOM 819 C C . LYS A 1 102 ? -15.391 -20.879 3.357 1.00 46.62 102 LYS A C 1
ATOM 821 O O . LYS A 1 102 ? -16.164 -21.522 4.054 1.00 46.62 102 LYS A O 1
ATOM 826 N N . GLN A 1 103 ? -15.709 -19.669 2.881 1.00 49.22 103 GLN A N 1
ATOM 827 C CA . GLN A 1 103 ? -16.998 -19.031 3.221 1.00 49.22 103 GLN A CA 1
ATOM 828 C C . GLN A 1 103 ? -18.155 -19.432 2.292 1.00 49.22 103 GLN A C 1
ATOM 830 O O . GLN A 1 103 ? -19.309 -19.386 2.706 1.00 49.22 103 GLN A O 1
ATOM 835 N N . ALA A 1 104 ? -17.879 -19.937 1.084 1.00 46.12 104 ALA A N 1
ATOM 836 C CA . ALA A 1 104 ? -18.932 -20.411 0.178 1.00 46.12 104 ALA A CA 1
ATOM 837 C C . ALA A 1 104 ? -19.588 -21.737 0.623 1.00 46.12 104 ALA A C 1
ATOM 839 O O . ALA A 1 104 ? -20.641 -22.103 0.107 1.00 46.12 104 ALA A O 1
ATOM 840 N N . ASN A 1 105 ? -18.999 -22.462 1.585 1.00 47.03 105 ASN A N 1
ATOM 841 C CA . ASN A 1 105 ? -19.522 -23.757 2.037 1.00 47.03 105 ASN A CA 1
ATOM 842 C C . ASN A 1 105 ? -20.403 -23.671 3.298 1.00 47.03 105 ASN A C 1
ATOM 844 O O . ASN A 1 105 ? -20.976 -24.674 3.710 1.00 47.03 105 ASN A O 1
ATOM 848 N N . GLN A 1 106 ? -20.543 -22.490 3.910 1.00 51.09 106 GLN A N 1
ATOM 849 C CA . GLN A 1 106 ? -21.309 -22.328 5.153 1.00 51.09 106 GLN A CA 1
ATOM 850 C C . GLN A 1 106 ? -22.822 -22.142 4.918 1.00 51.09 106 GLN A C 1
ATOM 852 O O . GLN A 1 106 ? -23.603 -22.235 5.859 1.00 51.09 106 GLN A O 1
ATOM 857 N N . TYR A 1 107 ? -23.250 -21.950 3.660 1.00 43.72 107 TYR A N 1
ATOM 858 C CA . TYR A 1 107 ? -24.664 -21.822 3.273 1.00 43.72 107 TYR A CA 1
ATOM 859 C C . TYR A 1 107 ? -25.308 -23.126 2.760 1.00 43.72 107 TYR A C 1
ATOM 861 O O . TYR A 1 107 ? -26.485 -23.135 2.389 1.00 43.72 107 TYR A O 1
ATOM 869 N N . ARG A 1 108 ? -24.592 -24.264 2.770 1.00 48.66 108 ARG A N 1
ATOM 870 C CA . ARG A 1 108 ? -25.239 -25.576 2.613 1.00 48.66 108 ARG A CA 1
ATOM 871 C C . ARG A 1 108 ? -25.854 -25.989 3.952 1.00 48.66 108 ARG A C 1
ATOM 873 O O . ARG A 1 108 ? -25.182 -26.531 4.817 1.00 48.66 108 ARG A O 1
ATOM 880 N N . ARG A 1 109 ? -27.141 -25.655 4.089 1.00 46.28 109 ARG A N 1
ATOM 881 C CA . ARG A 1 109 ? -28.136 -26.093 5.087 1.00 46.28 109 ARG A CA 1
ATOM 882 C C . ARG A 1 109 ? -27.698 -27.268 5.992 1.00 46.28 109 ARG A C 1
ATOM 884 O O . ARG A 1 109 ? -27.402 -28.338 5.459 1.00 46.28 109 ARG A O 1
ATOM 891 N N . PRO A 1 110 ? -27.810 -27.167 7.332 1.00 47.75 110 PRO A N 1
ATOM 892 C CA . PRO A 1 110 ? -27.797 -28.339 8.201 1.00 47.75 110 PRO A CA 1
ATOM 893 C C . PRO A 1 110 ? -29.173 -29.023 8.113 1.00 47.75 110 PRO A C 1
ATOM 895 O O . PRO A 1 110 ? -30.062 -28.795 8.927 1.00 47.75 110 PRO A O 1
ATOM 898 N N . GLY A 1 111 ? -29.386 -29.808 7.057 1.00 46.94 111 GLY A N 1
ATOM 899 C CA . GLY A 1 111 ? -30.610 -30.580 6.837 1.00 46.94 111 GLY A CA 1
ATOM 900 C C . GLY A 1 111 ? -30.346 -32.068 7.033 1.00 46.94 111 GLY A C 1
ATOM 901 O O . GLY A 1 111 ? -29.649 -32.662 6.222 1.00 46.94 111 GLY A O 1
ATOM 902 N N . ARG A 1 112 ? -30.873 -32.614 8.134 1.00 47.16 112 ARG A N 1
ATOM 903 C CA . ARG A 1 112 ? -31.078 -34.033 8.489 1.00 47.16 112 ARG A CA 1
ATOM 904 C C . ARG A 1 112 ? -30.314 -35.094 7.676 1.00 47.16 112 ARG A C 1
ATOM 906 O O . ARG A 1 112 ? -30.643 -35.390 6.533 1.00 47.16 112 ARG A O 1
ATOM 913 N N . ARG A 1 113 ? -29.385 -35.786 8.342 1.00 47.84 113 ARG A N 1
ATOM 914 C CA . ARG A 1 113 ? -28.954 -37.132 7.937 1.00 47.84 113 ARG A CA 1
ATOM 915 C C . ARG A 1 113 ? -30.038 -38.138 8.340 1.00 47.84 113 ARG A C 1
ATOM 917 O O . ARG A 1 113 ? -29.885 -38.801 9.358 1.00 47.84 113 ARG A O 1
ATOM 924 N N . ASP A 1 114 ? -31.114 -38.227 7.565 1.00 50.12 114 ASP A N 1
ATOM 925 C CA . ASP A 1 114 ? -31.874 -39.476 7.501 1.00 50.12 114 ASP A CA 1
ATOM 926 C C . ASP A 1 114 ? -31.106 -40.424 6.578 1.00 50.12 114 ASP A C 1
ATOM 928 O O . ASP A 1 114 ? -30.829 -40.108 5.417 1.00 50.12 114 ASP A O 1
ATOM 932 N N . LEU A 1 115 ? -30.699 -41.574 7.118 1.00 58.38 115 LEU A N 1
ATOM 933 C CA . LEU A 1 115 ? -30.199 -42.698 6.334 1.00 58.38 115 LEU A CA 1
ATOM 934 C C . LEU A 1 115 ? -31.363 -43.250 5.499 1.00 58.38 115 LEU A C 1
ATOM 936 O O . LEU A 1 115 ? -32.007 -44.224 5.874 1.00 58.38 115 LEU A O 1
ATOM 940 N N . GLN A 1 116 ? -31.628 -42.648 4.344 1.00 49.00 116 GLN A N 1
ATOM 941 C CA . GLN A 1 116 ? -32.397 -43.314 3.303 1.00 49.00 116 GLN A CA 1
ATOM 942 C C . GLN A 1 116 ? -31.403 -44.043 2.400 1.00 49.00 116 GLN A C 1
ATOM 944 O O . GLN A 1 116 ? -30.686 -43.428 1.609 1.00 49.00 116 GLN A O 1
ATOM 949 N N . TYR A 1 117 ? -31.318 -45.363 2.564 1.00 50.81 117 TYR A N 1
ATOM 950 C CA . TYR A 1 117 ? -30.618 -46.246 1.638 1.00 50.81 117 TYR A CA 1
ATOM 951 C C . TYR A 1 117 ? -31.161 -46.006 0.221 1.00 50.81 117 TYR A C 1
ATOM 953 O O . TYR A 1 117 ? -32.302 -46.341 -0.084 1.00 50.81 117 TYR A O 1
ATOM 961 N N . GLN A 1 118 ? -30.346 -45.387 -0.629 1.00 53.62 118 GLN A N 1
ATOM 962 C CA . GLN A 1 118 ? -30.572 -45.314 -2.068 1.00 53.62 118 GLN A CA 1
ATOM 963 C C . GLN A 1 118 ? -29.725 -46.422 -2.707 1.00 53.62 118 GLN A C 1
ATOM 965 O O . GLN A 1 118 ? -28.502 -46.416 -2.512 1.00 53.62 118 GLN A O 1
ATOM 970 N N . PRO A 1 119 ? -30.313 -47.386 -3.438 1.00 53.62 119 PRO A N 1
ATOM 971 C CA . PRO A 1 119 ? -29.522 -48.396 -4.123 1.00 53.62 119 PRO A CA 1
ATOM 972 C C . PRO A 1 119 ? -28.634 -47.713 -5.172 1.00 53.62 119 PRO A C 1
ATOM 974 O O . PRO A 1 119 ? -29.102 -46.940 -6.009 1.00 53.62 119 PRO A O 1
ATOM 977 N N . LYS A 1 120 ? -27.324 -47.978 -5.111 1.00 55.97 120 LYS A N 1
ATOM 978 C CA . LYS A 1 120 ? -26.375 -47.537 -6.143 1.00 55.97 120 LYS A CA 1
ATOM 979 C C . LYS A 1 120 ? -26.794 -48.155 -7.488 1.00 55.97 120 LYS A C 1
ATOM 981 O O . LYS A 1 120 ? -27.061 -49.357 -7.516 1.00 55.97 120 LYS A O 1
ATOM 986 N N . PRO A 1 121 ? -26.827 -47.389 -8.594 1.00 58.56 121 PRO A N 1
ATOM 987 C CA . PRO A 1 121 ? -27.112 -47.963 -9.904 1.00 58.56 121 PRO A CA 1
ATOM 988 C C . PRO A 1 121 ? -26.038 -49.006 -10.258 1.00 58.56 121 PRO A C 1
ATOM 990 O O . PRO A 1 121 ? -24.869 -48.812 -9.902 1.00 58.56 121 PRO A O 1
ATOM 993 N N . PRO A 1 122 ? -26.406 -50.107 -10.940 1.00 67.81 122 PRO A N 1
ATOM 994 C CA . PRO A 1 122 ? -25.452 -51.142 -11.306 1.00 67.81 122 PRO A CA 1
ATOM 995 C C . PRO A 1 122 ? -24.341 -50.554 -12.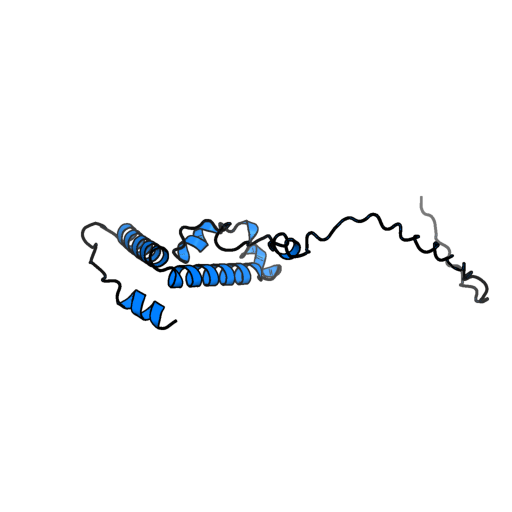190 1.00 67.81 122 PRO A C 1
ATOM 997 O O . PRO A 1 122 ? -24.589 -49.615 -12.958 1.00 67.81 122 PRO A O 1
ATOM 1000 N N . PRO A 1 123 ? -23.107 -51.080 -12.099 1.00 62.12 123 PRO A N 1
ATOM 1001 C CA . PRO A 1 123 ? -22.020 -50.634 -12.954 1.00 62.12 123 PRO A CA 1
ATOM 1002 C C . PRO A 1 123 ? -22.422 -50.847 -14.415 1.00 62.12 123 PRO A C 1
ATOM 1004 O O . PRO A 1 123 ? -22.811 -51.945 -14.811 1.00 62.12 123 PRO A O 1
ATOM 1007 N N . LYS A 1 124 ? -22.346 -49.784 -15.223 1.00 62.56 124 LYS A N 1
ATOM 1008 C CA . LYS A 1 124 ? -22.545 -49.883 -16.670 1.00 62.56 124 LYS A CA 1
ATOM 1009 C C . LYS A 1 124 ? -21.483 -50.841 -17.213 1.00 62.56 124 LYS A C 1
ATOM 1011 O O . LYS A 1 124 ? -20.300 -50.502 -17.198 1.00 62.56 124 LYS A O 1
ATOM 1016 N N . LEU A 1 125 ? -21.900 -52.023 -17.669 1.00 62.50 125 LEU A N 1
ATOM 1017 C CA . LEU A 1 125 ? -21.056 -52.904 -18.470 1.00 62.50 125 LEU A CA 1
ATOM 1018 C C . LEU A 1 125 ? -20.543 -52.085 -19.657 1.00 62.50 125 LEU A C 1
ATOM 1020 O O . LEU A 1 125 ? -21.320 -51.626 -20.494 1.00 62.50 125 LEU A O 1
ATOM 1024 N N . ARG A 1 126 ? -19.230 -51.849 -19.704 1.00 60.94 126 ARG A N 1
ATOM 1025 C CA . ARG A 1 126 ? -18.587 -51.350 -20.916 1.00 60.94 126 ARG A CA 1
ATOM 1026 C C . ARG A 1 126 ? -18.720 -52.454 -21.956 1.00 60.94 126 ARG A C 1
ATOM 1028 O O . ARG A 1 126 ? -18.119 -53.511 -21.791 1.00 60.94 126 ARG A O 1
ATOM 1035 N N . ALA A 1 127 ? -19.509 -52.218 -22.999 1.00 56.66 127 ALA A N 1
ATOM 1036 C CA . ALA A 1 127 ? -19.471 -53.058 -24.184 1.00 56.66 127 ALA A CA 1
ATOM 1037 C C . ALA A 1 127 ? -18.030 -53.049 -24.718 1.00 56.66 127 ALA A C 1
ATOM 1039 O O . ALA A 1 127 ? -17.488 -51.987 -25.029 1.00 56.66 127 ALA A O 1
ATOM 1040 N N . SER A 1 128 ? -17.393 -54.218 -24.771 1.00 58.59 128 SER A N 1
ATOM 1041 C CA . SER A 1 128 ? -16.126 -54.401 -25.467 1.00 58.59 128 SER A CA 1
ATOM 1042 C C . SER A 1 128 ? -16.407 -54.339 -26.965 1.00 58.59 128 SER A C 1
ATOM 1044 O O . SER A 1 128 ? -16.668 -55.354 -27.606 1.00 58.59 128 SER A O 1
ATOM 1046 N N . VAL A 1 129 ? -16.408 -53.136 -27.527 1.00 49.09 129 VAL A N 1
ATOM 1047 C CA . VAL A 1 129 ? -16.256 -52.980 -28.972 1.00 49.09 129 VAL A CA 1
ATOM 1048 C C . VAL A 1 129 ? -14.818 -53.364 -29.306 1.00 49.09 129 VAL A C 1
ATOM 1050 O O . VAL A 1 129 ? -13.876 -52.651 -28.972 1.00 49.09 129 VAL A O 1
ATOM 1053 N N . SER A 1 130 ? -14.641 -54.549 -29.888 1.00 57.47 130 SER A N 1
ATOM 1054 C CA . SER A 1 130 ? -13.369 -54.979 -30.455 1.00 57.47 130 SER A CA 1
ATOM 1055 C C . SER A 1 130 ? -13.046 -54.086 -31.653 1.00 57.47 130 SER A C 1
ATOM 1057 O O . SER A 1 130 ? -13.698 -54.177 -32.690 1.00 57.47 130 SER A O 1
ATOM 1059 N N . GLU A 1 131 ? -12.016 -53.256 -31.531 1.00 50.12 131 GLU A N 1
ATOM 1060 C CA . GLU A 1 131 ? -11.481 -52.396 -32.602 1.00 50.12 131 GLU A CA 1
ATOM 1061 C C . GLU A 1 131 ? -10.802 -53.174 -33.752 1.00 50.12 131 GLU A C 1
ATOM 1063 O O . GLU A 1 131 ? -10.154 -52.583 -34.608 1.00 50.12 131 GLU A O 1
ATOM 1068 N N . PHE A 1 132 ? -10.944 -54.502 -33.806 1.00 51.72 132 PHE A N 1
ATOM 1069 C CA . PHE A 1 132 ? -10.157 -55.375 -34.679 1.00 51.72 132 PHE A CA 1
ATOM 1070 C C . PHE A 1 132 ? -11.016 -56.277 -35.578 1.00 51.72 132 PHE A C 1
ATOM 1072 O O . PHE A 1 132 ? -10.875 -57.495 -35.578 1.00 51.72 132 PHE A O 1
ATOM 1079 N N . SER A 1 133 ? -11.918 -55.687 -36.367 1.00 58.75 133 SER A N 1
ATOM 1080 C CA . SER A 1 133 ? -12.511 -56.396 -37.51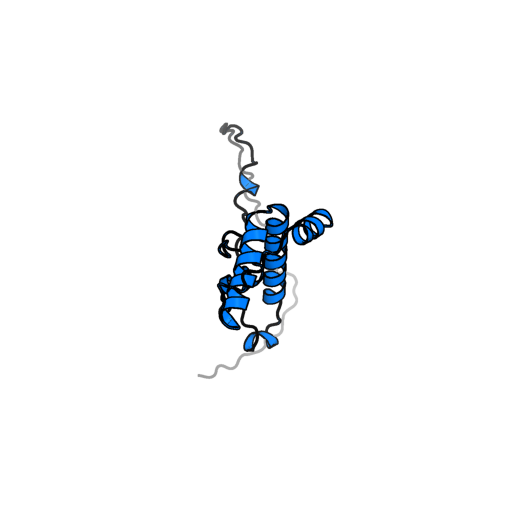7 1.00 58.75 133 SER A CA 1
ATOM 1081 C C . SER A 1 133 ? -12.829 -55.498 -38.718 1.00 58.75 133 SER A C 1
ATOM 1083 O O . SER A 1 133 ? -13.671 -55.844 -39.545 1.00 58.75 133 SER A O 1
ATOM 1085 N N . SER A 1 134 ? -12.149 -54.360 -38.859 1.00 59.38 134 SER A N 1
ATOM 1086 C CA . SER A 1 134 ? -12.145 -53.631 -40.130 1.00 59.38 134 SER A CA 1
ATOM 1087 C C . SER A 1 134 ? -10.799 -53.875 -40.799 1.00 59.38 134 SER A C 1
ATOM 1089 O O . SER A 1 134 ? -9.817 -53.202 -40.498 1.00 59.38 134 SER A O 1
ATOM 1091 N N . GLY A 1 135 ? -10.748 -54.918 -41.630 1.00 60.62 135 GLY A N 1
ATOM 1092 C CA . GLY A 1 135 ? -9.549 -55.407 -42.307 1.00 60.62 135 GLY A CA 1
ATOM 1093 C C . GLY A 1 135 ? -8.889 -54.365 -43.208 1.00 60.62 135 GLY A C 1
ATOM 1094 O O . GLY A 1 135 ? -9.179 -54.288 -44.397 1.00 60.62 135 GLY A O 1
ATOM 1095 N N . LEU A 1 136 ? -7.960 -53.603 -42.637 1.00 51.78 136 LEU A N 1
ATOM 1096 C CA . LEU A 1 136 ? -7.004 -52.758 -43.345 1.00 51.78 136 LEU A CA 1
ATOM 1097 C C . LEU A 1 136 ? -5.643 -52.917 -42.655 1.00 51.78 136 LEU A C 1
ATOM 1099 O O . LEU A 1 136 ? -5.426 -52.400 -41.563 1.00 51.78 136 LEU A O 1
ATOM 1103 N N . GLU A 1 137 ? -4.740 -53.675 -43.277 1.00 57.62 137 GLU A N 1
ATOM 1104 C CA . GLU A 1 137 ? -3.397 -53.960 -42.757 1.00 57.62 137 GLU A CA 1
ATOM 1105 C C . GLU A 1 137 ? -2.494 -52.706 -42.780 1.00 57.62 137 GLU A C 1
ATOM 1107 O O . GLU A 1 137 ? -2.258 -52.144 -43.855 1.00 57.62 137 GLU A O 1
ATOM 1112 N N . PRO A 1 138 ? -1.899 -52.279 -41.649 1.00 53.06 138 PRO A N 1
ATOM 1113 C CA . PRO A 1 138 ? -0.845 -51.271 -41.658 1.00 53.06 138 PRO A CA 1
ATOM 1114 C C . PRO A 1 138 ? 0.542 -51.888 -41.929 1.00 53.06 138 PRO A C 1
ATOM 1116 O O . PRO A 1 138 ? 1.022 -52.783 -41.233 1.00 53.06 138 PRO A O 1
ATOM 1119 N N . SER A 1 139 ? 1.219 -51.351 -42.948 1.00 47.88 139 SER A N 1
ATOM 1120 C CA . SER A 1 139 ? 2.559 -51.737 -43.415 1.00 47.88 139 SER A CA 1
ATOM 1121 C C . SER A 1 139 ? 3.656 -51.620 -42.336 1.00 47.88 139 SER A C 1
ATOM 1123 O O . SER A 1 139 ? 3.804 -50.595 -41.665 1.00 47.88 139 SER A O 1
ATOM 1125 N N . LYS A 1 140 ? 4.468 -52.679 -42.188 1.00 45.25 140 LYS A N 1
ATOM 1126 C CA . LYS A 1 140 ? 5.540 -52.816 -41.183 1.00 45.25 140 LYS A CA 1
ATOM 1127 C C . LYS A 1 140 ? 6.759 -51.939 -41.517 1.00 45.25 140 LYS A C 1
ATOM 1129 O O . LYS A 1 140 ? 7.438 -52.180 -42.512 1.00 45.25 140 LYS A O 1
ATOM 1134 N N . LYS A 1 141 ? 7.148 -51.019 -40.622 1.00 52.00 141 LYS A N 1
ATOM 1135 C CA . LYS A 1 141 ? 8.496 -50.404 -40.612 1.00 52.00 141 LYS A CA 1
ATOM 1136 C C . LYS A 1 141 ? 9.395 -51.104 -39.581 1.00 52.00 141 LYS A C 1
ATOM 1138 O O . LYS A 1 141 ? 9.112 -51.076 -38.387 1.00 52.00 141 LYS A O 1
ATOM 1143 N N . LYS A 1 142 ? 10.482 -51.735 -40.046 1.00 53.59 142 LYS A N 1
ATOM 1144 C CA . LYS A 1 142 ? 11.510 -52.396 -39.215 1.00 53.59 142 LYS A CA 1
ATOM 1145 C C . LYS A 1 142 ? 12.343 -51.359 -38.444 1.00 53.59 142 LYS A C 1
ATOM 1147 O O . LYS A 1 142 ? 12.837 -50.411 -39.050 1.00 53.59 142 LYS A O 1
ATOM 1152 N N . LYS A 1 143 ? 12.559 -51.569 -37.139 1.00 49.56 143 LYS A N 1
ATOM 1153 C CA . LYS A 1 143 ? 13.553 -50.832 -36.334 1.00 49.56 143 LYS A CA 1
ATOM 1154 C C . LYS A 1 143 ? 14.875 -51.610 -36.317 1.00 49.56 143 LYS A C 1
ATOM 1156 O O . LYS A 1 143 ? 14.865 -52.812 -36.073 1.00 49.56 143 LYS A O 1
ATOM 1161 N N . LYS A 1 144 ? 15.990 -50.926 -36.597 1.00 50.50 144 LYS A N 1
ATOM 1162 C CA . LYS A 1 144 ? 17.356 -51.434 -36.389 1.00 50.50 144 LYS A CA 1
ATOM 1163 C C . LYS A 1 144 ? 17.706 -51.287 -34.906 1.00 50.50 144 LYS A C 1
ATOM 1165 O O . LYS A 1 144 ? 17.564 -50.194 -34.364 1.00 50.50 144 LYS A O 1
ATOM 1170 N N . THR A 1 145 ? 18.154 -52.370 -34.282 1.00 55.47 145 THR A N 1
ATOM 1171 C CA . THR A 1 145 ? 18.768 -52.365 -32.950 1.00 55.47 145 THR A CA 1
ATOM 1172 C C . THR A 1 145 ? 20.244 -52.010 -33.106 1.00 55.47 145 THR A C 1
ATOM 1174 O O . THR A 1 145 ? 20.932 -52.640 -33.907 1.00 55.47 145 THR A O 1
ATOM 1177 N N . LEU A 1 146 ? 20.720 -51.013 -32.364 1.00 54.94 146 LEU A N 1
ATOM 1178 C CA . LEU A 1 146 ? 22.140 -50.821 -32.077 1.00 54.94 146 LEU A CA 1
ATOM 1179 C C . LEU A 1 146 ? 22.334 -51.104 -30.586 1.00 54.94 146 LEU A C 1
ATOM 1181 O O . LEU A 1 146 ? 21.531 -50.646 -29.771 1.00 54.94 146 LEU A O 1
ATOM 1185 N N . VAL A 1 147 ? 23.335 -51.938 -30.309 1.00 56.12 147 VAL A N 1
ATOM 1186 C CA . VAL A 1 147 ? 23.890 -52.250 -28.985 1.00 56.12 147 VAL A CA 1
ATOM 1187 C C . VAL A 1 147 ? 24.722 -51.066 -28.512 1.00 56.12 147 VAL A C 1
ATOM 1189 O O . VAL A 1 147 ? 25.401 -50.473 -29.382 1.00 56.12 147 VAL A O 1
#

Foldseek 3Di:
DVVLVVLVVPPPDDPPVVPADDDVSVVVVVLVVQLVSLVVDVVLVLVLLVVLVVVLVVLVPDDPVCCVPRPSVPDPSQVSSSVSSHPDDPCPSDVVPDDCPVVVPPPPDPDDPDPDDDDDPDPPPDPPPPPPDPDDDDDDDDDDDDD

Sequence (147 aa):
MYECLQSLQSLQWEDDSRRSSGMEGAATSLQLRFETAVLEQKNLHNLACKAYVSWVRFYSSYPKEARECFNFKELHLGHFAKSFALRDPPTSIGGIGRPNFKQANQYRRPGRRDLQYQPKPPPKLRASVSEFSSGLEPSKKKKKTLV

Organism: NCBI:txid1464854

Radius of gyration: 31.61 Å; chains: 1; bounding box: 56×79×59 Å

InterPro domains:
  IPR025313 ATP-dependent rRNA helicase SPB4-like, C-terminal extension [PF13959] (42-91)
  IPR025313 ATP-dependent rRNA helicase SPB4-like, C-terminal extension [SM01178] (29-94)